Protein AF-A0A3Q2STB8-F1 (afdb_monomer_lite)

Sequence (72 aa):
MNLSLVVCDVDEDLVKKLKEFRFRKETNNAAIISEPKKDRQQHVFCQKYVFEIRNTEDLTEEWLREKLGFFR

Foldseek 3Di:
DDPDDADADEDPVRVVVVVCVVPPPDPFDKDKDWDWDADPVRHTHIDIDIGGDRDPVCPDPVNVCVVVVVPD

pLDDT: mean 77.94, std 9.0, range [44.69, 89.12]

Radius of gyration: 14.71 Å; chains: 1; bounding box: 31×28×42 Å

Organism: Fundulus heteroclitus (NCBI:txid8078)

Secondary structure (DSSP, 8-state):
------PPB--HHHHHHHHHHHT----S-EEEEEEEEE-TT--EEEEEEEEE-S-GGG--HHHHHHHHHTT-

Structure (mmCIF, N/CA/C/O backbone):
data_AF-A0A3Q2STB8-F1
#
_entry.id   AF-A0A3Q2STB8-F1
#
loop_
_atom_site.group_PDB
_atom_site.id
_atom_site.type_symbol
_atom_site.label_atom_id
_atom_site.label_alt_id
_atom_site.label_comp_id
_atom_site.label_asym_id
_atom_site.label_entity_id
_atom_site.label_seq_id
_atom_site.pdbx_PDB_ins_code
_atom_site.Cartn_x
_atom_site.Cartn_y
_atom_site.Cartn_z
_atom_site.occupancy
_atom_site.B_iso_or_equiv
_atom_site.auth_seq_id
_atom_site.auth_comp_id
_atom_site.auth_asym_id
_atom_site.auth_atom_id
_atom_site.pdbx_PDB_model_num
ATOM 1 N N . MET A 1 1 ? 5.182 8.082 -33.156 1.00 44.69 1 MET A N 1
ATOM 2 C CA . MET A 1 1 ? 5.274 7.622 -31.754 1.00 44.69 1 MET A CA 1
ATOM 3 C C . MET A 1 1 ? 4.847 6.165 -31.733 1.00 44.69 1 MET A C 1
ATOM 5 O O . MET A 1 1 ? 3.719 5.887 -32.112 1.00 44.69 1 MET A O 1
ATOM 9 N N . ASN A 1 2 ? 5.758 5.239 -31.427 1.00 56.94 2 ASN A N 1
ATOM 10 C CA . ASN A 1 2 ? 5.418 3.820 -31.305 1.00 56.94 2 ASN A CA 1
ATOM 11 C C . ASN A 1 2 ? 4.882 3.592 -29.884 1.00 56.94 2 ASN A C 1
ATOM 13 O O . ASN A 1 2 ? 5.616 3.787 -28.918 1.00 56.94 2 ASN A O 1
ATOM 17 N N . LEU A 1 3 ? 3.594 3.274 -29.764 1.00 52.97 3 LEU A N 1
ATOM 18 C CA . LEU A 1 3 ? 2.960 2.911 -28.499 1.00 52.97 3 LEU A CA 1
ATOM 19 C C . LEU A 1 3 ? 3.071 1.390 -28.338 1.00 52.97 3 LEU A C 1
ATOM 21 O O . LEU A 1 3 ? 2.167 0.653 -28.723 1.00 52.97 3 LEU A O 1
ATOM 25 N N . SER A 1 4 ? 4.191 0.912 -27.794 1.00 73.12 4 SER A N 1
ATOM 26 C CA . SER A 1 4 ? 4.319 -0.488 -27.385 1.00 73.12 4 SER A CA 1
ATOM 27 C C . SER A 1 4 ? 3.568 -0.690 -26.066 1.00 73.12 4 SER A C 1
ATOM 29 O O . SER A 1 4 ? 4.033 -0.250 -25.013 1.00 73.12 4 SER A O 1
ATOM 31 N N . LEU A 1 5 ? 2.396 -1.324 -26.117 1.00 70.50 5 LEU A N 1
ATOM 32 C CA . LEU A 1 5 ? 1.631 -1.695 -24.927 1.00 70.50 5 LEU A CA 1
ATOM 33 C C . LEU A 1 5 ? 2.264 -2.937 -24.283 1.00 70.50 5 LEU A C 1
ATOM 35 O O . LEU A 1 5 ? 2.320 -3.993 -24.910 1.00 70.50 5 LEU A O 1
ATOM 39 N N . VAL A 1 6 ? 2.714 -2.820 -23.034 1.00 72.12 6 VAL A N 1
ATOM 40 C CA . VAL A 1 6 ? 3.159 -3.964 -22.225 1.00 72.12 6 VAL A CA 1
ATOM 41 C C . VAL A 1 6 ? 2.095 -4.234 -21.170 1.00 72.12 6 VAL A C 1
ATOM 43 O O . VAL A 1 6 ? 1.825 -3.385 -20.321 1.00 72.12 6 VAL A O 1
ATOM 46 N N . VAL A 1 7 ? 1.465 -5.404 -21.248 1.00 77.56 7 VAL A N 1
ATOM 47 C CA . VAL A 1 7 ? 0.508 -5.867 -20.239 1.00 77.56 7 VAL A CA 1
ATOM 48 C C . VAL A 1 7 ? 1.300 -6.504 -19.103 1.00 77.56 7 VAL A C 1
ATOM 50 O O . VAL A 1 7 ? 2.187 -7.314 -19.350 1.00 77.56 7 VAL A O 1
ATOM 53 N N . CYS A 1 8 ? 1.008 -6.092 -17.872 1.00 78.50 8 CYS A N 1
ATOM 54 C CA . CYS A 1 8 ? 1.665 -6.628 -16.686 1.00 78.50 8 CYS A CA 1
ATOM 55 C C . CYS A 1 8 ? 0.859 -7.795 -16.129 1.00 78.50 8 CYS A C 1
ATOM 57 O O . CYS A 1 8 ? -0.355 -7.666 -15.949 1.00 78.50 8 CYS A O 1
ATOM 59 N N . ASP A 1 9 ? 1.543 -8.881 -15.784 1.00 73.75 9 ASP A N 1
ATOM 60 C CA . ASP A 1 9 ? 0.920 -9.976 -15.051 1.00 73.75 9 ASP A CA 1
ATOM 61 C C . ASP A 1 9 ? 0.691 -9.581 -13.587 1.00 73.75 9 ASP A C 1
ATOM 63 O O . ASP A 1 9 ? 1.449 -8.811 -12.980 1.00 73.75 9 ASP A O 1
ATOM 67 N N . VAL A 1 10 ? -0.408 -10.089 -13.034 1.00 76.88 10 VAL A N 1
ATOM 68 C CA . VAL A 1 10 ? -0.827 -9.866 -11.651 1.00 76.88 10 VAL A CA 1
ATOM 69 C C . VAL A 1 10 ? -0.687 -11.192 -10.920 1.00 76.88 10 VAL A C 1
ATOM 71 O O . VAL A 1 10 ? -1.338 -12.165 -11.287 1.00 76.88 10 VAL A O 1
ATOM 74 N N . ASP A 1 11 ? 0.153 -11.213 -9.891 1.00 80.31 11 ASP A N 1
ATOM 75 C CA . ASP A 1 11 ? 0.418 -12.404 -9.081 1.00 80.31 11 ASP A CA 1
ATOM 76 C C . ASP A 1 11 ? -0.863 -12.933 -8.391 1.00 80.31 11 ASP A C 1
ATOM 78 O O . ASP A 1 11 ? -1.743 -12.156 -8.002 1.00 80.31 11 ASP A O 1
ATOM 82 N N . GLU A 1 12 ? -0.987 -14.248 -8.207 1.00 84.00 12 GLU A N 1
ATOM 83 C CA . GLU A 1 12 ? -2.138 -14.852 -7.519 1.00 84.00 12 GLU A CA 1
ATOM 84 C C . GLU A 1 12 ? -2.233 -14.403 -6.057 1.00 84.00 12 GLU A C 1
ATOM 86 O O . GLU A 1 12 ? -3.326 -14.073 -5.575 1.00 84.00 12 GLU A O 1
ATOM 91 N N . ASP A 1 13 ? -1.093 -14.293 -5.368 1.00 80.12 13 ASP A N 1
ATOM 92 C CA . ASP A 1 13 ? -1.038 -13.789 -3.992 1.00 80.12 13 ASP A CA 1
ATOM 93 C C . ASP A 1 13 ? -1.561 -12.357 -3.909 1.00 80.12 13 ASP A C 1
ATOM 95 O O . ASP A 1 13 ? -2.171 -11.930 -2.919 1.00 80.12 13 ASP A O 1
ATOM 99 N N . LEU A 1 14 ? -1.361 -11.605 -4.987 1.00 76.19 14 LEU A N 1
ATOM 100 C CA . LEU A 1 14 ? -1.854 -10.256 -5.089 1.00 76.19 14 LEU A CA 1
ATOM 101 C C . LEU A 1 14 ? -3.369 -10.214 -5.311 1.00 76.19 14 LEU A C 1
ATOM 103 O O . LEU A 1 14 ? -4.063 -9.439 -4.649 1.00 76.19 14 LEU A O 1
ATOM 107 N N . VAL A 1 15 ? -3.903 -11.049 -6.204 1.00 84.19 15 VAL A N 1
ATOM 108 C CA . VAL A 1 15 ? -5.356 -11.170 -6.406 1.00 84.19 15 VAL A CA 1
ATOM 109 C C . VAL A 1 15 ? -6.047 -11.542 -5.093 1.00 84.19 15 VAL A C 1
ATOM 111 O O . VAL A 1 15 ? -7.095 -10.977 -4.765 1.00 84.19 15 VAL A O 1
ATOM 114 N N . LYS A 1 16 ? -5.436 -12.425 -4.298 1.00 86.25 16 LYS A N 1
ATOM 115 C CA . LYS A 1 16 ? -5.935 -12.807 -2.974 1.00 86.25 16 LYS A CA 1
ATOM 116 C C . LYS A 1 16 ? -5.972 -11.624 -2.003 1.00 86.25 16 LYS A C 1
ATOM 118 O O . LYS A 1 16 ? -7.032 -11.350 -1.443 1.00 86.25 16 LYS A O 1
ATOM 123 N N . LYS A 1 17 ? -4.878 -10.865 -1.872 1.00 83.00 17 LYS A N 1
ATOM 124 C CA . LYS A 1 17 ? -4.826 -9.664 -1.014 1.00 83.00 17 LYS A CA 1
ATOM 125 C C . LYS A 1 17 ? -5.82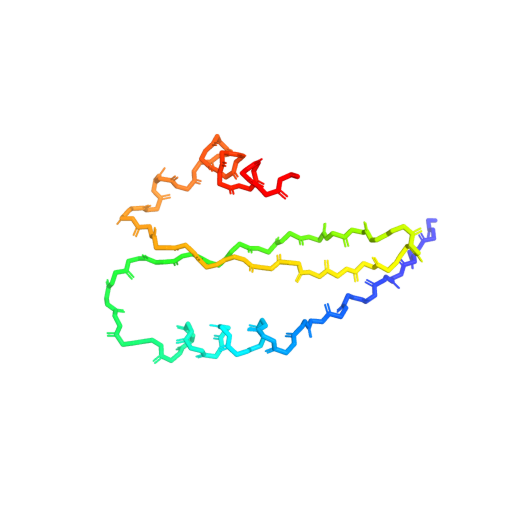2 -8.589 -1.446 1.00 83.00 17 LYS A C 1
ATOM 127 O O . LYS A 1 17 ? -6.466 -7.970 -0.606 1.00 83.00 17 LYS A O 1
ATOM 132 N N . LEU A 1 18 ? -6.001 -8.385 -2.752 1.00 83.94 18 LEU A N 1
ATOM 133 C CA . LEU A 1 18 ? -7.010 -7.461 -3.284 1.00 83.94 18 LEU A CA 1
ATOM 134 C C . LEU A 1 18 ? -8.431 -7.917 -2.944 1.00 83.94 18 LEU A C 1
ATOM 136 O O . LEU A 1 18 ? -9.290 -7.089 -2.639 1.00 83.94 18 LEU A O 1
ATOM 140 N N . LYS A 1 19 ? -8.682 -9.228 -2.988 1.00 88.94 19 LYS A N 1
ATOM 141 C CA . LYS A 1 19 ? -9.966 -9.815 -2.604 1.00 88.94 19 LYS A CA 1
ATOM 142 C C . LYS A 1 19 ? -10.226 -9.608 -1.112 1.00 88.94 19 LYS A C 1
ATOM 144 O O . LYS A 1 19 ? -11.291 -9.114 -0.756 1.00 88.94 19 LYS A O 1
ATOM 149 N N . GLU A 1 20 ? -9.252 -9.910 -0.260 1.00 86.56 20 GLU A N 1
ATOM 150 C CA . GLU A 1 20 ? -9.333 -9.679 1.189 1.00 86.56 20 GLU A CA 1
ATOM 151 C C . GLU A 1 20 ? -9.554 -8.199 1.515 1.00 86.56 20 GLU A C 1
ATOM 153 O O . GLU A 1 20 ? -10.450 -7.879 2.289 1.00 86.56 20 GLU A O 1
ATOM 158 N N . PHE A 1 21 ? -8.830 -7.293 0.853 1.00 85.88 21 PHE A N 1
ATOM 159 C CA . PHE A 1 21 ? -9.009 -5.851 1.013 1.00 85.88 21 PHE A CA 1
ATOM 160 C C . PHE A 1 21 ? -10.407 -5.385 0.591 1.00 85.88 21 PHE A C 1
ATOM 162 O O . PHE A 1 21 ? -11.062 -4.639 1.314 1.00 85.88 21 PHE A O 1
ATOM 169 N N . ARG A 1 22 ? -10.899 -5.846 -0.568 1.00 85.25 22 ARG A N 1
ATOM 170 C CA . ARG A 1 22 ? -12.231 -5.489 -1.083 1.00 85.25 22 ARG A CA 1
ATOM 171 C C . ARG A 1 22 ? -13.352 -5.933 -0.148 1.00 85.25 22 ARG A C 1
ATOM 173 O O . ARG A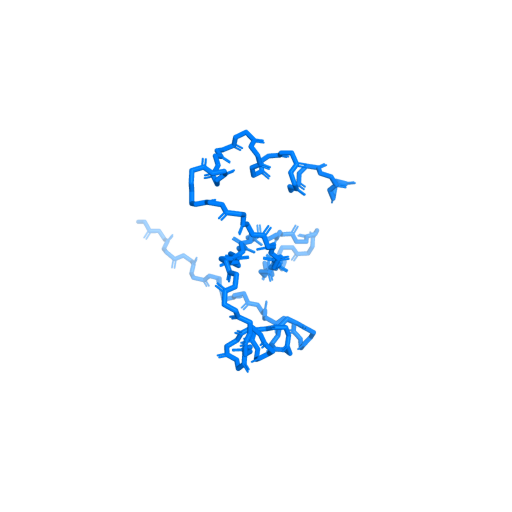 1 22 ? -14.357 -5.239 -0.037 1.00 85.25 22 ARG A O 1
ATOM 180 N N . PHE A 1 23 ? -13.199 -7.101 0.468 1.00 89.12 23 PHE A N 1
ATOM 181 C CA . PHE A 1 23 ? -14.200 -7.687 1.360 1.00 89.12 23 PHE A CA 1
ATOM 182 C C . PHE A 1 23 ? -13.881 -7.473 2.843 1.00 89.12 23 PHE A C 1
ATOM 184 O O . PHE A 1 23 ? -14.475 -8.126 3.706 1.00 89.12 23 PHE A O 1
ATOM 191 N N . ARG A 1 24 ? -12.954 -6.562 3.148 1.00 84.38 24 ARG A N 1
ATOM 192 C CA . ARG A 1 24 ? -12.564 -6.246 4.515 1.00 84.38 24 ARG A CA 1
ATOM 193 C C . ARG A 1 24 ? -13.741 -5.638 5.275 1.00 84.38 24 ARG A C 1
ATOM 195 O O . ARG A 1 24 ? -14.504 -4.842 4.735 1.00 84.38 24 ARG A O 1
ATOM 202 N N . LYS A 1 25 ? -13.875 -6.025 6.544 1.00 84.00 25 LYS A N 1
ATOM 203 C CA . LYS A 1 25 ? -14.926 -5.543 7.459 1.00 84.00 25 LYS A CA 1
ATOM 204 C C . LYS A 1 25 ? -14.440 -4.456 8.425 1.00 84.00 25 LYS A C 1
ATOM 206 O O . LYS A 1 25 ? -15.228 -3.946 9.213 1.00 84.00 25 LYS A O 1
ATOM 211 N N . GLU A 1 26 ? -13.149 -4.145 8.396 1.00 79.75 26 GLU A N 1
ATOM 212 C CA . GLU A 1 26 ? -12.531 -3.112 9.226 1.00 79.75 26 GLU A CA 1
ATOM 213 C C . GLU A 1 26 ? -12.919 -1.709 8.750 1.00 79.75 26 GLU A C 1
ATOM 215 O O . GLU A 1 26 ? -13.060 -1.463 7.552 1.00 79.75 26 GLU A O 1
ATOM 220 N N . THR A 1 27 ? -13.046 -0.782 9.700 1.00 80.75 27 THR A N 1
ATOM 221 C CA . THR A 1 27 ? -13.414 0.624 9.465 1.00 80.75 27 THR A CA 1
ATOM 222 C C . THR A 1 27 ? -12.216 1.578 9.512 1.00 80.75 27 THR A C 1
ATOM 224 O O . THR A 1 27 ? -12.402 2.791 9.495 1.00 80.75 27 THR A O 1
ATOM 227 N N . ASN A 1 28 ? -10.991 1.056 9.626 1.00 83.19 28 ASN A N 1
ATOM 228 C CA . ASN A 1 28 ? -9.758 1.842 9.539 1.00 83.19 28 ASN A CA 1
ATOM 229 C C . ASN A 1 28 ? -9.499 2.262 8.082 1.00 83.19 28 ASN A C 1
ATOM 231 O O . ASN A 1 28 ? -9.889 1.576 7.134 1.00 83.19 28 ASN A O 1
ATOM 235 N N . ASN A 1 29 ? -8.803 3.379 7.886 1.00 84.00 29 ASN A N 1
ATOM 236 C CA . ASN A 1 29 ? -8.352 3.754 6.553 1.00 84.00 29 ASN A CA 1
ATOM 237 C C . ASN A 1 29 ? -7.233 2.793 6.117 1.00 84.00 29 ASN A C 1
ATOM 239 O O . ASN A 1 29 ? -6.396 2.359 6.909 1.00 84.00 29 ASN A O 1
ATOM 243 N N . ALA A 1 30 ? -7.228 2.409 4.849 1.00 85.69 30 ALA A N 1
ATOM 244 C CA . ALA A 1 30 ? -6.159 1.596 4.293 1.00 85.69 30 ALA A CA 1
ATOM 245 C C . ALA A 1 30 ? -5.967 1.940 2.821 1.00 85.69 30 ALA A C 1
ATOM 247 O O . ALA A 1 30 ? -6.905 2.347 2.135 1.00 85.69 30 ALA A O 1
ATOM 248 N N . ALA A 1 31 ? -4.739 1.784 2.348 1.00 85.56 31 ALA A N 1
ATOM 249 C CA . ALA A 1 31 ? -4.332 2.122 1.000 1.00 85.56 31 ALA A CA 1
ATOM 250 C C . ALA A 1 31 ? -3.676 0.917 0.326 1.00 85.56 31 ALA A C 1
ATOM 252 O O . ALA A 1 31 ? -2.892 0.187 0.937 1.00 85.56 31 ALA A O 1
ATOM 253 N N . ILE A 1 32 ? -3.982 0.732 -0.958 1.00 84.56 32 ILE A N 1
ATOM 254 C CA . ILE A 1 32 ? -3.278 -0.211 -1.825 1.00 84.56 32 ILE A CA 1
ATOM 255 C C . ILE A 1 32 ? -2.380 0.596 -2.751 1.00 84.56 32 ILE A C 1
ATOM 257 O O . ILE A 1 32 ? -2.864 1.390 -3.555 1.00 84.56 32 ILE A O 1
ATOM 261 N N . ILE A 1 33 ? -1.080 0.347 -2.682 1.00 85.00 33 ILE A N 1
ATOM 262 C CA . ILE A 1 33 ? -0.081 0.990 -3.533 1.00 85.00 33 ILE A CA 1
ATOM 263 C C . ILE A 1 33 ? 0.406 -0.033 -4.543 1.00 85.00 33 ILE A C 1
ATOM 265 O O . ILE A 1 33 ? 0.758 -1.144 -4.165 1.00 85.00 33 ILE A O 1
ATOM 269 N N . SER A 1 34 ? 0.388 0.331 -5.824 1.00 81.19 34 SER A N 1
ATOM 270 C CA . SER A 1 34 ? 0.832 -0.526 -6.927 1.00 81.19 34 SER A CA 1
ATOM 271 C C . SER A 1 34 ? 2.039 0.103 -7.604 1.00 81.19 34 SER A C 1
ATOM 273 O O . SER A 1 34 ? 1.934 1.220 -8.102 1.00 81.19 34 SER A O 1
ATOM 275 N N . GLU A 1 35 ? 3.155 -0.615 -7.654 1.00 80.25 35 GLU A N 1
ATOM 276 C CA . GLU A 1 35 ? 4.374 -0.191 -8.332 1.00 80.25 35 GLU A CA 1
ATOM 277 C C . GLU A 1 35 ? 4.699 -1.173 -9.471 1.00 80.25 35 GLU A C 1
ATOM 279 O O . GLU A 1 35 ? 4.812 -2.381 -9.232 1.00 80.25 35 GLU A O 1
ATOM 284 N N . PRO A 1 36 ? 4.849 -0.697 -10.719 1.00 79.25 36 PRO A N 1
ATOM 285 C CA . PRO A 1 36 ? 5.352 -1.535 -11.794 1.00 79.25 36 PRO A CA 1
ATOM 286 C C . PRO A 1 36 ? 6.845 -1.800 -11.572 1.00 79.25 36 PRO A C 1
ATOM 288 O O . PRO A 1 36 ? 7.660 -0.879 -11.522 1.00 79.25 36 PRO A O 1
ATOM 291 N N . LYS A 1 37 ? 7.215 -3.072 -11.470 1.00 81.12 37 LYS A N 1
ATOM 292 C CA . LYS A 1 37 ? 8.600 -3.536 -11.449 1.00 81.12 37 LYS A CA 1
ATOM 293 C C . LYS A 1 37 ? 8.932 -4.176 -12.787 1.00 81.12 37 LYS A C 1
ATOM 295 O O . LYS A 1 37 ? 8.080 -4.777 -13.436 1.00 81.12 37 LYS A O 1
ATOM 300 N N . LYS A 1 38 ? 10.188 -4.041 -13.198 1.00 79.94 38 LYS A N 1
ATOM 301 C CA . LYS A 1 38 ? 10.727 -4.685 -14.395 1.00 79.94 38 LYS A CA 1
ATOM 302 C C . LYS A 1 38 ? 11.798 -5.679 -13.966 1.00 79.94 38 LYS A C 1
ATOM 304 O O . LYS A 1 38 ? 12.745 -5.295 -13.284 1.00 79.94 38 LYS A O 1
ATOM 309 N N . ASP A 1 39 ? 11.647 -6.934 -14.367 1.00 77.06 39 ASP A N 1
ATOM 310 C CA . ASP A 1 39 ? 12.676 -7.957 -14.186 1.00 77.06 39 ASP A CA 1
ATOM 311 C C . ASP A 1 39 ? 13.813 -7.776 -15.217 1.00 77.06 39 ASP A C 1
ATOM 313 O O . ASP A 1 39 ? 13.669 -7.089 -16.236 1.00 77.06 39 ASP A O 1
ATOM 317 N N . ARG A 1 40 ? 14.955 -8.430 -14.987 1.00 75.81 40 ARG A N 1
ATOM 318 C CA . ARG A 1 40 ? 16.077 -8.530 -15.932 1.00 75.81 40 ARG A CA 1
ATOM 319 C C . ARG A 1 40 ? 15.651 -9.050 -17.310 1.00 75.81 40 ARG A C 1
ATOM 321 O O . A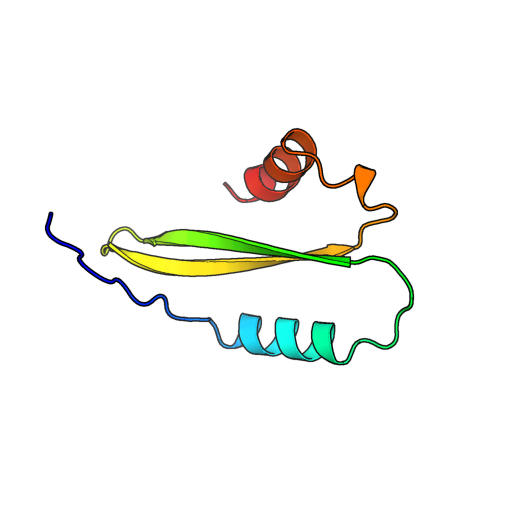RG A 1 40 ? 16.240 -8.633 -18.303 1.00 75.81 40 ARG A O 1
ATOM 328 N N . GLN A 1 41 ? 14.620 -9.896 -17.392 1.00 75.88 41 GLN A N 1
ATOM 329 C CA . GLN A 1 41 ? 14.068 -10.392 -18.667 1.00 75.88 41 GLN A CA 1
ATOM 330 C C . GLN A 1 41 ? 13.099 -9.417 -19.360 1.00 75.88 41 GLN A C 1
ATOM 332 O O . GLN A 1 41 ? 12.438 -9.772 -20.328 1.00 75.88 41 GLN A O 1
ATOM 337 N N . GLN A 1 42 ? 13.013 -8.172 -18.889 1.00 68.88 42 GLN A N 1
ATOM 338 C CA . GLN A 1 42 ? 12.064 -7.153 -19.346 1.00 68.88 42 GLN A CA 1
ATOM 339 C C . GLN A 1 42 ? 10.586 -7.449 -19.091 1.00 68.88 42 GLN A C 1
ATOM 341 O O . GLN A 1 42 ? 9.733 -6.668 -19.514 1.00 68.88 42 GLN A O 1
ATOM 346 N N . HIS A 1 43 ? 10.288 -8.511 -18.349 1.00 76.12 43 HIS A N 1
ATOM 347 C CA . HIS A 1 43 ? 8.949 -8.766 -17.843 1.00 76.12 43 HIS A CA 1
ATOM 348 C C . HIS A 1 43 ? 8.556 -7.635 -16.894 1.00 76.12 43 HIS A C 1
ATOM 350 O O . HIS A 1 43 ? 9.286 -7.347 -15.943 1.00 76.12 43 HIS A O 1
ATOM 356 N N . VAL A 1 44 ? 7.434 -6.970 -17.167 1.00 76.69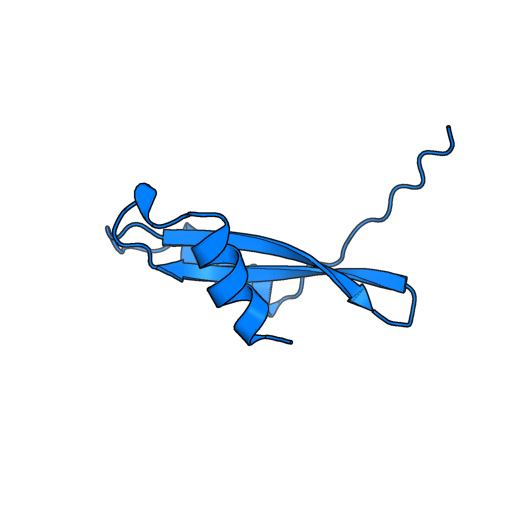 44 VAL A N 1
ATOM 357 C CA . VAL A 1 44 ? 6.875 -5.959 -16.267 1.00 76.69 44 VAL A CA 1
ATOM 358 C C . VAL A 1 44 ? 5.787 -6.621 -15.434 1.00 76.69 44 VAL A C 1
ATOM 360 O O . VAL A 1 44 ? 4.852 -7.197 -15.983 1.00 76.69 44 VAL A O 1
ATOM 363 N N . PHE A 1 45 ? 5.912 -6.552 -14.116 1.00 77.06 45 PHE A N 1
ATOM 364 C CA . PHE A 1 45 ? 4.919 -7.068 -13.180 1.00 77.06 45 PHE A CA 1
ATOM 365 C C . PHE A 1 45 ? 4.540 -5.978 -12.184 1.00 77.06 45 PHE A C 1
ATOM 367 O O . PHE A 1 45 ? 5.345 -5.114 -11.840 1.00 77.06 45 PHE A O 1
ATOM 374 N N . CYS A 1 46 ? 3.295 -5.995 -11.720 1.00 72.75 46 CYS A N 1
ATOM 375 C CA . CYS A 1 46 ? 2.814 -5.008 -10.760 1.00 72.75 46 CYS A CA 1
ATOM 376 C C . CYS A 1 46 ? 2.940 -5.563 -9.346 1.00 72.75 46 CYS A C 1
ATOM 378 O O . CYS A 1 46 ? 2.133 -6.389 -8.921 1.00 72.75 46 CYS A O 1
ATOM 380 N N . GLN A 1 47 ? 3.915 -5.067 -8.593 1.00 76.06 47 GLN A N 1
ATOM 381 C CA . GLN A 1 47 ? 4.012 -5.347 -7.170 1.00 76.06 47 GLN A CA 1
ATOM 382 C C . GLN A 1 47 ? 3.020 -4.444 -6.437 1.00 76.06 47 GLN A C 1
ATOM 384 O O . GLN A 1 47 ? 3.034 -3.230 -6.639 1.00 76.06 47 GLN A O 1
ATOM 389 N N . LYS A 1 48 ? 2.132 -5.003 -5.604 1.00 75.94 48 LYS A N 1
ATOM 390 C CA . LYS A 1 48 ? 1.265 -4.172 -4.757 1.00 75.94 48 LYS A CA 1
ATOM 391 C C . LYS A 1 48 ? 1.442 -4.460 -3.284 1.00 75.94 48 LYS A C 1
ATOM 393 O O . LYS A 1 48 ? 1.623 -5.600 -2.860 1.00 75.94 48 LYS A O 1
ATOM 398 N N . TYR A 1 49 ? 1.297 -3.393 -2.523 1.00 77.69 49 TYR A N 1
ATOM 399 C CA . TYR A 1 49 ? 1.421 -3.363 -1.086 1.00 77.69 49 TYR A CA 1
ATOM 400 C C . TYR A 1 49 ? 0.130 -2.824 -0.491 1.00 77.69 49 TYR A C 1
ATOM 402 O O . TYR A 1 49 ? -0.434 -1.849 -0.989 1.00 77.69 49 TYR A O 1
ATOM 410 N N . VAL A 1 50 ? -0.341 -3.478 0.564 1.00 76.44 50 VAL A N 1
ATOM 411 C CA . VAL A 1 50 ? -1.478 -3.012 1.352 1.00 76.44 50 VAL A CA 1
ATOM 412 C C . VAL A 1 50 ? -0.910 -2.414 2.625 1.00 76.44 50 VAL A C 1
ATOM 414 O O . VAL A 1 50 ? -0.194 -3.098 3.353 1.00 76.44 50 VAL A O 1
ATOM 417 N N . PHE A 1 51 ? -1.218 -1.149 2.878 1.00 79.25 51 PHE A N 1
ATOM 418 C CA . PHE A 1 51 ? -0.820 -0.465 4.097 1.00 79.25 51 PHE A CA 1
ATOM 419 C C . PHE A 1 51 ? -2.054 0.064 4.808 1.00 79.25 51 PHE A C 1
ATOM 421 O O . PHE A 1 51 ? -2.913 0.705 4.204 1.00 79.25 51 PHE A O 1
ATOM 428 N N . GLU A 1 52 ? -2.127 -0.183 6.108 1.00 79.00 52 GLU A N 1
ATOM 429 C CA . GLU A 1 52 ? -3.077 0.508 6.967 1.00 79.00 52 GLU A CA 1
ATOM 430 C C . GLU A 1 52 ? -2.573 1.927 7.217 1.00 79.00 52 GLU A 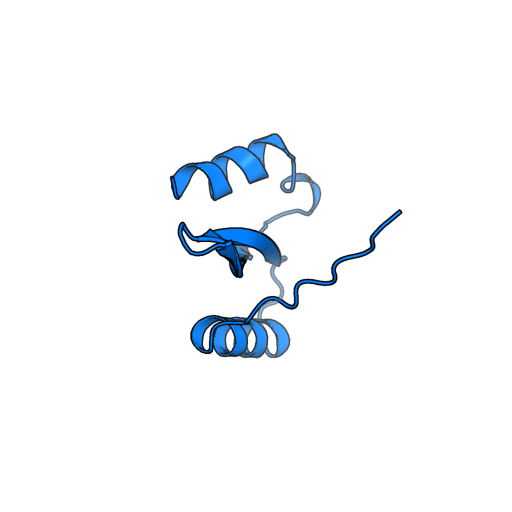C 1
ATOM 432 O O . GLU A 1 52 ? -1.410 2.131 7.574 1.00 79.00 52 GLU A O 1
ATOM 437 N N . ILE A 1 53 ? -3.448 2.907 7.015 1.00 80.44 53 ILE A N 1
ATOM 438 C CA . ILE A 1 53 ? -3.147 4.320 7.232 1.00 80.44 53 ILE A CA 1
ATOM 439 C C . ILE A 1 53 ? -4.105 4.866 8.282 1.00 80.44 53 ILE A C 1
ATOM 441 O O . ILE A 1 53 ? -5.272 4.488 8.336 1.00 80.44 53 ILE A O 1
ATOM 445 N N . ARG A 1 54 ? -3.621 5.740 9.164 1.00 72.38 54 ARG A N 1
ATOM 446 C CA . ARG A 1 54 ? -4.489 6.345 10.182 1.00 72.38 54 ARG A CA 1
ATOM 447 C C . ARG A 1 54 ? -5.265 7.503 9.569 1.00 72.38 54 ARG A C 1
ATOM 449 O O . ARG A 1 54 ? -6.483 7.566 9.729 1.00 72.38 54 ARG A O 1
ATOM 456 N N . ASN A 1 55 ? -4.580 8.344 8.796 1.00 76.81 55 ASN A N 1
ATOM 457 C CA . ASN A 1 55 ? -5.177 9.452 8.063 1.00 76.81 55 ASN A CA 1
ATOM 458 C C . ASN A 1 55 ? -4.695 9.488 6.600 1.00 76.81 55 ASN A C 1
ATOM 460 O O . ASN A 1 55 ? -3.639 8.958 6.267 1.00 76.81 55 ASN A O 1
ATOM 464 N N . THR A 1 56 ? -5.457 10.124 5.709 1.00 77.75 56 THR A N 1
ATOM 465 C CA . THR A 1 56 ? -5.069 10.306 4.296 1.00 77.75 56 THR A CA 1
ATOM 466 C C . THR A 1 56 ? -3.891 11.263 4.124 1.00 77.75 56 THR A C 1
ATOM 468 O O . THR A 1 56 ? -3.188 11.191 3.123 1.00 77.75 56 THR A O 1
ATOM 471 N N . GLU A 1 57 ? -3.662 12.135 5.104 1.00 82.69 57 GLU A N 1
ATOM 472 C CA . GLU A 1 57 ? -2.532 13.072 5.148 1.00 82.69 57 GLU A CA 1
ATOM 473 C C . GLU A 1 57 ? -1.185 12.364 5.352 1.00 82.69 57 GLU A C 1
ATOM 475 O O . GLU A 1 57 ? -0.157 12.882 4.928 1.00 82.69 57 GLU A O 1
ATOM 480 N N . ASP A 1 58 ? -1.194 11.157 5.930 1.00 79.31 58 ASP A N 1
ATOM 481 C CA . ASP A 1 58 ? 0.012 10.343 6.128 1.00 79.31 58 ASP A CA 1
ATOM 482 C C . ASP A 1 58 ? 0.563 9.797 4.797 1.00 79.31 58 ASP A C 1
ATOM 484 O O . ASP A 1 58 ? 1.692 9.313 4.732 1.00 79.31 58 ASP A O 1
ATOM 488 N N . LEU A 1 59 ? -0.228 9.854 3.718 1.00 83.12 59 LEU A N 1
ATOM 489 C CA . LEU A 1 59 ? 0.117 9.306 2.408 1.00 83.12 59 LEU A CA 1
ATOM 490 C C . LEU A 1 59 ? 0.963 10.299 1.584 1.00 83.12 59 LEU A C 1
ATOM 492 O O . LEU A 1 59 ? 0.580 10.707 0.487 1.00 83.12 59 LEU A O 1
ATOM 496 N N . THR A 1 60 ? 2.112 10.710 2.124 1.00 87.56 60 THR A N 1
ATOM 497 C CA . THR A 1 60 ? 3.048 11.646 1.476 1.00 87.56 60 THR A CA 1
ATOM 498 C C . THR A 1 60 ? 4.064 10.929 0.581 1.00 87.56 60 THR A C 1
ATOM 500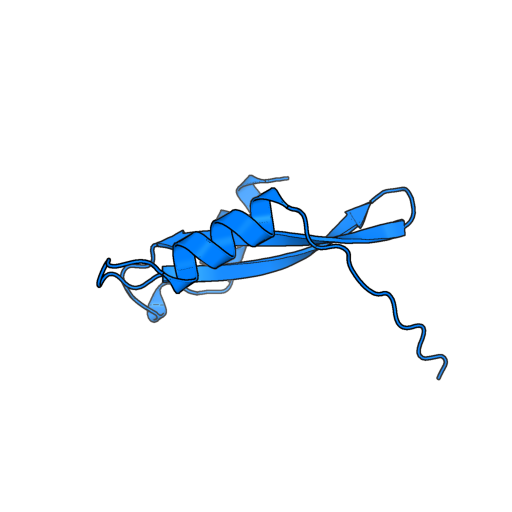 O O . THR A 1 60 ? 4.311 9.731 0.726 1.00 87.56 60 THR A O 1
ATOM 503 N N . GLU A 1 61 ? 4.704 11.655 -0.346 1.00 84.44 61 GLU A N 1
ATOM 504 C CA . GLU A 1 61 ? 5.778 11.091 -1.184 1.00 84.44 61 GLU A CA 1
ATOM 505 C C . GLU A 1 61 ? 6.950 10.562 -0.340 1.00 84.44 61 GLU A C 1
ATOM 507 O O . GLU A 1 61 ? 7.525 9.519 -0.646 1.00 84.44 61 GLU A O 1
ATOM 512 N N . GLU A 1 62 ? 7.282 11.253 0.747 1.00 87.06 62 GLU A N 1
ATOM 513 C CA . GLU A 1 62 ? 8.344 10.864 1.678 1.00 87.06 62 GLU A CA 1
ATOM 514 C C . GLU A 1 62 ? 8.005 9.546 2.381 1.00 87.06 62 GLU A C 1
ATOM 516 O O . GLU A 1 62 ? 8.818 8.622 2.379 1.00 87.06 62 GLU A O 1
ATOM 521 N N . TRP A 1 63 ? 6.775 9.414 2.887 1.00 86.38 63 TRP A N 1
ATOM 522 C CA . TRP A 1 63 ? 6.286 8.179 3.497 1.00 86.38 63 TRP A CA 1
ATOM 523 C C . TRP A 1 63 ? 6.248 7.022 2.490 1.00 86.38 63 TRP A C 1
ATOM 525 O O . TRP A 1 63 ? 6.681 5.910 2.797 1.00 86.38 63 TRP A O 1
ATOM 535 N N . LEU A 1 64 ? 5.796 7.282 1.257 1.00 83.06 64 LEU A N 1
ATOM 536 C CA . LEU A 1 64 ? 5.801 6.297 0.172 1.00 83.06 64 LEU A CA 1
ATOM 537 C C . LEU A 1 64 ? 7.220 5.807 -0.124 1.00 83.06 64 LEU A C 1
ATOM 539 O O . LEU A 1 64 ? 7.446 4.602 -0.230 1.00 83.06 64 LEU A O 1
ATOM 543 N N . ARG A 1 65 ? 8.187 6.724 -0.226 1.00 82.94 65 ARG A N 1
ATOM 544 C CA . ARG A 1 65 ? 9.601 6.396 -0.451 1.00 82.94 65 ARG A CA 1
ATOM 545 C C . ARG A 1 65 ? 10.204 5.620 0.712 1.00 82.94 65 ARG A C 1
ATOM 547 O O . ARG A 1 65 ? 10.989 4.715 0.461 1.00 82.94 65 ARG A O 1
ATOM 554 N N . GLU A 1 66 ? 9.834 5.923 1.952 1.00 84.56 66 GLU A N 1
ATOM 555 C CA . GLU A 1 66 ? 10.267 5.159 3.126 1.00 84.56 66 GLU A CA 1
ATOM 556 C C . GLU A 1 66 ? 9.713 3.726 3.089 1.00 84.56 66 GLU A C 1
ATOM 558 O O . GLU A 1 66 ? 10.466 2.759 3.209 1.00 84.56 66 GLU A O 1
ATOM 563 N N . LYS A 1 67 ? 8.402 3.572 2.859 1.00 81.25 67 LYS A N 1
ATOM 564 C CA . LYS A 1 67 ? 7.736 2.261 2.836 1.00 81.25 67 LYS A CA 1
ATOM 565 C C . LYS A 1 67 ? 8.145 1.396 1.652 1.00 81.25 67 LYS A C 1
ATOM 567 O O . LYS A 1 67 ? 8.309 0.192 1.826 1.00 81.25 67 LYS A O 1
ATOM 572 N N . LEU A 1 68 ? 8.319 1.984 0.470 1.00 77.81 68 LEU A N 1
ATOM 573 C CA . LEU A 1 68 ? 8.745 1.268 -0.738 1.00 77.81 68 LEU A CA 1
ATOM 574 C C . LEU A 1 68 ? 10.269 1.079 -0.787 1.00 77.81 68 LEU A C 1
ATOM 576 O O . LEU A 1 68 ? 10.749 0.058 -1.271 1.00 77.81 68 LEU A O 1
ATOM 580 N N . GLY A 1 69 ? 11.038 2.025 -0.241 1.00 68.56 69 GLY A N 1
ATOM 581 C CA . GLY A 1 69 ? 12.499 1.957 -0.139 1.00 68.56 69 GLY A CA 1
ATOM 582 C C . GLY A 1 69 ? 13.002 0.890 0.833 1.00 68.56 69 GLY A C 1
ATOM 583 O O . GLY A 1 69 ? 14.146 0.455 0.713 1.00 68.56 69 GLY A O 1
ATOM 584 N N . PHE A 1 70 ? 12.142 0.416 1.740 1.00 56.72 70 PHE A N 1
ATOM 585 C CA . PHE A 1 70 ? 12.416 -0.714 2.632 1.00 56.72 70 PHE A CA 1
ATOM 586 C C . PHE A 1 70 ? 12.592 -2.057 1.890 1.00 56.72 70 PHE A C 1
ATOM 588 O O . PHE A 1 70 ? 13.141 -2.995 2.459 1.00 56.72 70 PHE A O 1
ATOM 595 N N . PHE A 1 71 ? 12.149 -2.165 0.631 1.00 54.84 71 PHE A N 1
ATOM 596 C CA . PHE A 1 71 ? 12.139 -3.414 -0.150 1.00 54.84 71 PHE A CA 1
ATOM 597 C C . PHE A 1 71 ? 13.199 -3.464 -1.266 1.00 54.84 71 PHE A C 1
ATOM 599 O O . PHE A 1 71 ? 12.980 -4.116 -2.289 1.00 54.84 71 PHE A O 1
ATOM 606 N N . ARG A 1 72 ? 14.318 -2.744 -1.107 1.00 50.06 72 ARG A N 1
ATOM 607 C CA . ARG A 1 72 ? 15.385 -2.678 -2.118 1.00 50.06 72 ARG A CA 1
ATOM 608 C C . ARG A 1 72 ? 16.263 -3.927 -2.167 1.00 50.06 72 ARG A C 1
ATOM 610 O O . ARG A 1 72 ? 16.629 -4.437 -1.088 1.00 50.06 72 ARG A O 1
#

InterPro domains:
  IPR011171 Glia maturation factor [PTHR11249] (1-44)
  IPR029006 ADF-H/Gelsolin-like domain superfamily [G3DSA:3.40.20.10] (1-50)